Protein AF-W9QEE1-F1 (afdb_monomer)

InterPro domains:
  IPR015421 Pyridoxal phosphate-dependent transferase, major domain [G3DSA:3.40.640.10] (41-85)
  IPR015424 Pyridoxal phosphate-dependent transferase [SSF53383] (8-85)
  IPR039429 Serine hydroxymethyltransferase-like domain [PF00464] (13-62)
  IPR049943 Serine hydroxymethyltransferase-like [PTHR11680] (9-85)

Mean predicted aligned error: 6.92 Å

Organism: NCBI:txid981085

Secondary structure (DSSP, 8-state):
---HHHHHSS-HHHH-HHHHHHHHHHHHHHHHS----TT-----HHHHHHHTSGGGGS--HHHHHHHHHHHTT--TTT----S--

Foldseek 3Di:
DDDCCVVPVDDCCVVPVPVVVVVVVVVVVVVPDDDPPPPDDDDDPVVVVVVVDCCVVDDPFVVVQVVVCVVVVHDPVVDGDGPDD

Structure (mmCIF, N/CA/C/O backbone):
data_AF-W9QEE1-F1
#
_entry.id   AF-W9QEE1-F1
#
loop_
_atom_site.group_PDB
_atom_site.id
_atom_site.type_symbol
_atom_site.label_atom_id
_atom_site.label_alt_id
_atom_site.label_comp_id
_atom_site.label_asym_id
_atom_site.label_entity_id
_atom_site.label_seq_id
_atom_site.pdbx_PDB_ins_code
_atom_site.Cartn_x
_atom_site.Cartn_y
_atom_site.Cartn_z
_atom_site.occupancy
_atom_site.B_iso_or_equiv
_atom_site.auth_seq_id
_atom_site.auth_comp_id
_atom_site.auth_asym_id
_atom_site.auth_atom_id
_atom_site.pdbx_PDB_model_num
ATOM 1 N N . MET A 1 1 ? 29.175 3.291 -15.321 1.00 80.44 1 MET A N 1
ATOM 2 C CA . MET A 1 1 ? 27.949 3.048 -14.537 1.00 80.44 1 MET A CA 1
ATOM 3 C C . MET A 1 1 ? 26.801 3.633 -15.318 1.00 80.44 1 MET A C 1
ATOM 5 O O . MET A 1 1 ? 26.993 4.694 -15.907 1.00 80.44 1 MET A O 1
ATOM 9 N N . ASP A 1 2 ? 25.668 2.944 -15.361 1.00 87.88 2 ASP A N 1
ATOM 10 C CA . ASP A 1 2 ? 24.505 3.446 -16.083 1.00 87.88 2 ASP A CA 1
ATOM 11 C C . ASP A 1 2 ? 23.998 4.758 -15.460 1.00 87.88 2 ASP A C 1
ATOM 13 O O . ASP A 1 2 ? 24.087 4.935 -14.237 1.00 87.88 2 ASP A O 1
ATOM 17 N N . PRO A 1 3 ? 23.489 5.704 -16.269 1.00 92.69 3 PRO A N 1
ATOM 18 C CA . PRO A 1 3 ? 22.909 6.941 -15.761 1.00 92.69 3 PRO A CA 1
ATOM 19 C C . PRO A 1 3 ? 21.766 6.676 -14.771 1.00 92.69 3 PRO A C 1
ATOM 21 O O . PRO A 1 3 ? 20.974 5.756 -14.962 1.00 92.69 3 PRO A O 1
ATOM 24 N N . VAL A 1 4 ? 21.614 7.534 -13.753 1.00 90.56 4 VAL A N 1
ATOM 25 C CA . VAL A 1 4 ? 20.497 7.456 -12.782 1.00 90.56 4 VAL A CA 1
ATOM 26 C C . VAL A 1 4 ? 19.136 7.518 -13.469 1.00 90.56 4 VAL A C 1
ATOM 28 O O . VAL A 1 4 ? 18.192 6.870 -13.034 1.00 90.56 4 VAL A O 1
ATOM 31 N N . SER A 1 5 ? 19.034 8.237 -14.585 1.00 90.94 5 SER A N 1
ATOM 32 C CA . SER A 1 5 ? 17.821 8.253 -15.399 1.00 90.94 5 SER A CA 1
ATOM 33 C C . SER A 1 5 ? 17.436 6.869 -15.922 1.00 90.94 5 SER A C 1
ATOM 35 O O . SER A 1 5 ? 16.251 6.594 -16.045 1.00 90.94 5 SER A O 1
ATOM 37 N N . THR A 1 6 ? 18.420 6.012 -16.206 1.00 89.75 6 THR A N 1
ATOM 38 C CA . THR A 1 6 ? 18.219 4.693 -16.812 1.00 89.75 6 THR A CA 1
ATOM 39 C C . THR A 1 6 ? 17.779 3.657 -15.784 1.00 89.75 6 THR A C 1
ATOM 41 O O . THR A 1 6 ? 16.842 2.914 -16.052 1.00 89.75 6 THR A O 1
ATOM 44 N N . TRP A 1 7 ? 18.405 3.611 -14.604 1.00 88.81 7 TRP A N 1
ATOM 45 C CA . TRP A 1 7 ? 18.064 2.614 -13.579 1.00 88.81 7 TRP A CA 1
ATOM 46 C C . TRP A 1 7 ? 17.082 3.123 -12.512 1.00 88.81 7 TRP A C 1
ATOM 48 O O . TRP A 1 7 ? 16.377 2.324 -11.910 1.00 88.81 7 TRP A O 1
ATOM 58 N N . GLY A 1 8 ? 17.034 4.435 -12.254 1.00 87.69 8 GLY A N 1
ATOM 59 C CA . GLY A 1 8 ? 16.293 5.016 -11.127 1.00 87.69 8 GLY A CA 1
ATOM 60 C C . GLY A 1 8 ? 14.968 5.693 -11.484 1.00 87.69 8 GLY A C 1
ATOM 61 O O . GLY A 1 8 ? 14.123 5.839 -10.608 1.00 87.69 8 GLY A O 1
ATOM 62 N N . ASN A 1 9 ? 14.773 6.104 -12.743 1.00 90.62 9 ASN A N 1
ATOM 63 C CA . ASN A 1 9 ? 13.567 6.830 -13.180 1.00 90.62 9 ASN A CA 1
ATOM 64 C C . ASN A 1 9 ? 12.762 6.099 -14.262 1.00 90.62 9 ASN A C 1
ATOM 66 O O . ASN A 1 9 ? 11.686 6.563 -14.641 1.00 90.62 9 ASN A O 1
ATOM 70 N N . THR A 1 10 ? 13.279 4.989 -14.784 1.00 94.00 10 THR A N 1
ATOM 71 C CA . THR A 1 10 ? 12.564 4.186 -15.776 1.00 94.00 10 THR A CA 1
AT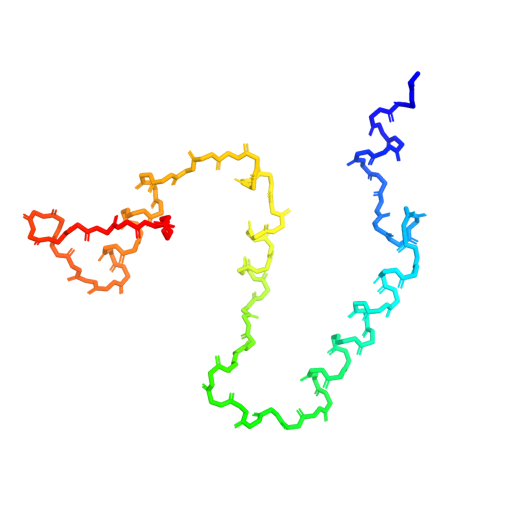OM 72 C C . THR A 1 10 ? 11.418 3.437 -15.083 1.00 94.00 10 THR A C 1
ATOM 74 O O . THR A 1 10 ? 11.639 2.879 -14.005 1.00 94.00 10 THR A O 1
ATOM 77 N N . PRO A 1 11 ? 10.196 3.413 -15.646 1.00 93.94 11 PRO A N 1
ATOM 78 C CA . PRO A 1 11 ? 9.074 2.739 -15.002 1.00 93.94 11 PRO A CA 1
ATOM 79 C C . PRO A 1 11 ? 9.233 1.207 -14.994 1.00 93.94 11 PRO A C 1
ATOM 81 O O . PRO A 1 11 ? 9.967 0.631 -15.799 1.00 93.94 11 PRO A O 1
ATOM 84 N N . LEU A 1 12 ? 8.538 0.542 -14.065 1.00 93.12 12 LEU A N 1
ATOM 85 C CA . LEU A 1 12 ? 8.695 -0.895 -13.803 1.00 93.12 12 LEU A CA 1
ATOM 86 C C . LEU A 1 12 ? 8.364 -1.782 -15.012 1.00 93.12 12 LEU A C 1
ATOM 88 O O . LEU A 1 12 ? 8.979 -2.825 -15.179 1.00 93.12 12 LEU A O 1
ATOM 92 N N . ASP A 1 13 ? 7.416 -1.380 -15.855 1.00 94.69 13 ASP A N 1
ATOM 93 C CA . ASP A 1 13 ? 7.028 -2.123 -17.060 1.00 94.69 13 ASP A CA 1
ATOM 94 C C . ASP A 1 13 ? 8.168 -2.249 -18.082 1.00 94.69 13 ASP A C 1
ATOM 96 O O . ASP A 1 13 ? 8.264 -3.261 -18.773 1.00 94.69 13 ASP A O 1
ATOM 100 N N . VAL A 1 14 ? 9.045 -1.247 -18.157 1.00 93.88 14 VAL A N 1
ATOM 101 C CA . VAL A 1 14 ? 10.218 -1.241 -19.036 1.00 93.88 14 VAL A CA 1
ATOM 102 C C . VAL A 1 14 ? 11.416 -1.916 -18.369 1.00 93.88 14 VAL A C 1
ATOM 104 O O . VAL A 1 14 ? 12.160 -2.625 -19.044 1.00 93.88 14 VAL A O 1
ATOM 107 N N . VAL A 1 15 ? 11.615 -1.706 -17.062 1.00 93.62 15 VAL A N 1
ATOM 108 C CA . VAL A 1 15 ? 12.756 -2.284 -16.326 1.00 93.62 15 VAL A CA 1
ATOM 109 C 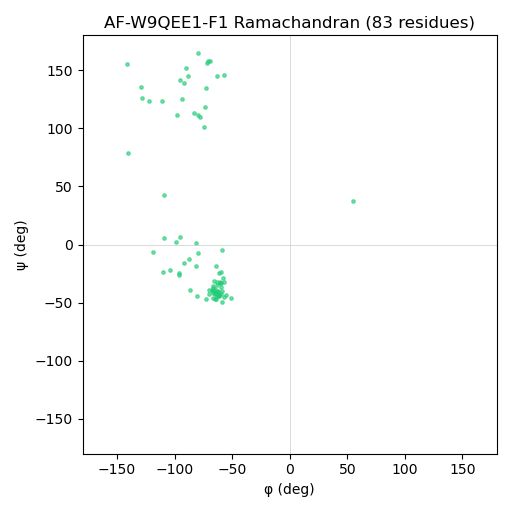C . VAL A 1 15 ? 12.572 -3.790 -16.105 1.00 93.62 15 VAL A C 1
ATOM 111 O O . VAL A 1 15 ? 13.490 -4.560 -16.372 1.00 93.62 15 VAL A O 1
ATOM 114 N N . GLU A 1 16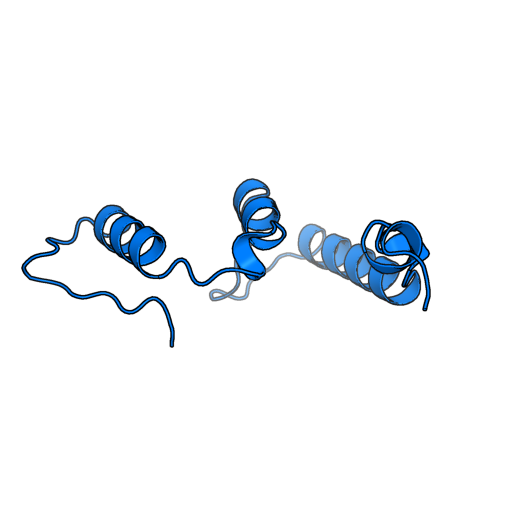 ? 11.388 -4.214 -15.656 1.00 94.44 16 GLU A N 1
ATOM 115 C CA . GLU A 1 16 ? 11.039 -5.608 -15.349 1.00 94.44 16 GLU A CA 1
ATOM 116 C C . GLU A 1 16 ? 9.598 -5.937 -15.805 1.00 94.44 16 GLU A C 1
ATOM 118 O O . GLU A 1 16 ? 8.668 -6.018 -14.989 1.00 94.44 16 GLU A O 1
ATOM 123 N N . PRO A 1 17 ? 9.384 -6.184 -17.114 1.00 95.56 17 PRO A N 1
ATOM 124 C CA . PRO A 1 17 ? 8.056 -6.470 -17.664 1.00 95.56 17 PRO A CA 1
ATOM 125 C C . PRO A 1 17 ? 7.404 -7.726 -17.068 1.00 95.56 17 PRO A C 1
ATOM 127 O O . PRO A 1 17 ? 6.183 -7.772 -16.919 1.00 95.56 17 PRO A O 1
ATOM 130 N N . GLU A 1 18 ? 8.199 -8.733 -16.693 1.00 96.25 18 GLU A N 1
ATOM 131 C CA . GLU A 1 18 ? 7.701 -9.976 -16.088 1.00 96.25 18 GLU A CA 1
ATOM 132 C C . GLU A 1 18 ? 7.047 -9.721 -14.720 1.00 96.25 18 GLU A C 1
ATOM 134 O O . GLU A 1 18 ? 5.925 -10.165 -14.466 1.00 96.25 18 GLU A O 1
ATOM 139 N N . ILE A 1 19 ? 7.703 -8.938 -13.855 1.00 96.00 19 ILE A N 1
ATOM 140 C CA . ILE A 1 19 ? 7.161 -8.563 -12.543 1.00 96.00 19 ILE A CA 1
ATOM 141 C C . ILE A 1 19 ? 5.939 -7.664 -12.705 1.00 96.00 19 ILE A C 1
ATOM 143 O O . ILE A 1 19 ? 4.928 -7.868 -12.028 1.00 96.00 19 ILE A O 1
ATOM 147 N N . HIS A 1 20 ? 5.992 -6.707 -13.634 1.00 96.19 20 HIS A N 1
ATOM 148 C CA . HIS A 1 20 ? 4.845 -5.860 -13.942 1.00 96.19 20 HIS A CA 1
ATOM 149 C C . HIS A 1 20 ? 3.617 -6.692 -14.360 1.00 96.19 20 HIS A C 1
ATOM 151 O O . HIS A 1 20 ? 2.514 -6.477 -13.850 1.00 96.19 20 HIS A O 1
ATOM 157 N N . GLU A 1 21 ? 3.793 -7.698 -15.224 1.00 97.44 21 GLU A N 1
ATOM 158 C CA . GLU A 1 21 ? 2.704 -8.585 -15.641 1.00 97.44 21 GLU A CA 1
ATOM 159 C C . GLU A 1 21 ? 2.136 -9.402 -14.467 1.00 97.44 21 GLU A C 1
ATOM 161 O O . GLU A 1 21 ? 0.914 -9.547 -14.342 1.00 97.44 21 GLU A O 1
ATOM 166 N N . LEU A 1 22 ? 2.995 -9.914 -13.579 1.00 97.50 22 LEU A N 1
ATOM 167 C CA . LEU A 1 22 ? 2.563 -10.633 -12.377 1.00 97.50 22 LEU A CA 1
ATOM 168 C C . LEU A 1 22 ? 1.741 -9.739 -11.437 1.00 97.50 22 LEU A C 1
ATOM 170 O O . LEU A 1 22 ? 0.703 -10.179 -10.933 1.00 97.50 22 LEU A O 1
ATOM 174 N N . ILE A 1 23 ? 2.141 -8.478 -11.250 1.00 95.94 23 ILE A N 1
ATOM 175 C CA . ILE A 1 23 ? 1.396 -7.501 -10.441 1.00 95.94 23 ILE A CA 1
ATOM 176 C C . ILE A 1 23 ? 0.013 -7.234 -11.046 1.00 95.94 23 ILE A C 1
ATOM 178 O O . ILE A 1 23 ? -0.985 -7.230 -10.323 1.00 95.94 23 ILE A O 1
ATOM 182 N N . GLU A 1 24 ? -0.083 -7.055 -12.364 1.00 96.25 24 GLU A N 1
ATOM 183 C CA . GLU A 1 24 ? -1.366 -6.819 -13.038 1.00 96.25 24 GLU A CA 1
ATOM 184 C C . GLU A 1 24 ? -2.295 -8.042 -12.978 1.00 96.25 24 GLU A C 1
ATOM 186 O O . GLU A 1 24 ? -3.510 -7.910 -12.767 1.00 96.25 24 GLU A O 1
ATOM 191 N N . LYS A 1 2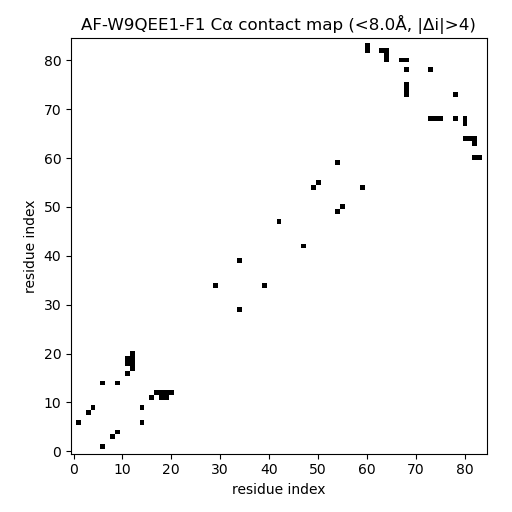5 ? -1.737 -9.255 -13.083 1.00 96.88 25 LYS A N 1
ATOM 192 C CA . LYS A 1 25 ? -2.483 -10.501 -12.850 1.00 96.88 25 LYS A CA 1
ATOM 193 C C . LYS A 1 25 ? -3.008 -10.577 -11.417 1.00 96.88 25 LYS A C 1
ATOM 195 O O . LYS A 1 25 ? -4.182 -10.906 -11.227 1.00 96.88 25 LYS A O 1
ATOM 200 N N . GLU A 1 26 ? -2.195 -10.225 -10.423 1.00 95.69 26 GLU A N 1
ATOM 201 C CA . GLU A 1 26 ? -2.610 -10.233 -9.018 1.00 95.69 26 GLU A CA 1
ATOM 202 C C . GLU A 1 26 ? -3.681 -9.173 -8.733 1.00 95.69 26 GLU A C 1
ATOM 204 O O . GLU A 1 26 ? -4.723 -9.508 -8.171 1.00 95.69 26 GLU A O 1
ATOM 209 N N . LYS A 1 27 ? -3.515 -7.929 -9.202 1.00 94.25 27 LYS A N 1
ATOM 210 C CA . LYS A 1 27 ? -4.553 -6.883 -9.111 1.00 94.25 27 LYS A CA 1
ATOM 211 C C . LYS A 1 27 ? -5.897 -7.379 -9.639 1.00 94.25 27 LYS A C 1
ATOM 213 O O . LYS A 1 27 ? -6.930 -7.219 -8.986 1.00 94.25 27 LYS A O 1
ATOM 218 N N . ARG A 1 28 ? -5.883 -8.036 -10.804 1.00 94.25 28 ARG A N 1
ATOM 219 C CA . ARG A 1 28 ? -7.085 -8.615 -11.413 1.00 94.25 28 ARG A CA 1
ATOM 220 C C . ARG A 1 28 ? -7.669 -9.757 -10.581 1.00 94.25 28 ARG A C 1
ATOM 222 O O . ARG A 1 28 ? -8.890 -9.856 -10.468 1.00 94.25 28 ARG A O 1
ATOM 229 N N . ARG A 1 29 ? -6.833 -10.622 -10.003 1.00 95.00 29 ARG A N 1
ATOM 230 C CA . ARG A 1 29 ? -7.281 -11.711 -9.121 1.00 95.00 29 ARG A CA 1
ATOM 231 C C . ARG A 1 29 ? -7.986 -11.155 -7.884 1.00 95.00 29 ARG A C 1
ATOM 233 O O . ARG A 1 29 ? -9.055 -11.644 -7.522 1.00 95.00 29 ARG A O 1
ATOM 240 N N . GLN A 1 30 ? -7.426 -10.107 -7.279 1.00 92.50 30 GLN A N 1
ATOM 241 C CA . GLN A 1 30 ? -7.973 -9.490 -6.072 1.00 92.50 30 GLN A CA 1
ATOM 242 C C . GLN A 1 30 ? -9.332 -8.816 -6.289 1.00 92.50 30 GLN A C 1
ATOM 244 O O . GLN A 1 30 ? -10.134 -8.818 -5.361 1.00 92.50 30 GLN A O 1
ATOM 249 N N . CYS A 1 31 ? -9.601 -8.269 -7.481 1.00 89.06 31 CYS A N 1
ATOM 250 C CA . CYS A 1 31 ? -10.868 -7.590 -7.777 1.00 89.06 31 CYS A CA 1
ATOM 251 C C . CYS A 1 31 ? -11.951 -8.493 -8.388 1.00 89.06 31 CYS A C 1
ATOM 253 O O . CYS A 1 31 ? -13.117 -8.109 -8.410 1.00 89.06 31 CYS A O 1
ATOM 255 N N . ARG A 1 32 ? -11.590 -9.680 -8.897 1.00 90.44 32 ARG A N 1
ATOM 256 C CA . ARG A 1 32 ? -12.550 -10.629 -9.493 1.00 90.44 32 ARG A CA 1
ATOM 257 C C . ARG A 1 32 ? -13.029 -11.712 -8.530 1.00 90.44 32 ARG A C 1
ATOM 259 O O . ARG A 1 32 ? -14.098 -12.272 -8.752 1.00 90.44 32 ARG A O 1
ATOM 266 N N . GLY A 1 33 ? -12.246 -12.035 -7.504 1.00 86.75 33 GLY A N 1
ATOM 267 C CA . GLY A 1 33 ? -12.616 -13.019 -6.489 1.00 86.75 33 GLY A CA 1
ATOM 268 C C . GLY A 1 33 ? -13.360 -12.395 -5.310 1.00 86.75 33 GLY A C 1
ATOM 269 O O . GLY A 1 33 ? -13.118 -11.247 -4.946 1.00 86.75 33 GLY A O 1
ATOM 270 N N . ILE A 1 34 ? -14.219 -13.179 -4.658 1.00 89.19 34 ILE A N 1
ATOM 271 C CA . ILE A 1 34 ? -14.751 -12.820 -3.340 1.00 89.19 34 ILE A CA 1
ATOM 272 C C . ILE A 1 34 ? -13.681 -13.177 -2.306 1.00 89.19 34 ILE A C 1
ATOM 274 O O . ILE A 1 34 ? -13.382 -14.353 -2.091 1.00 89.19 34 ILE A O 1
ATOM 278 N N . LYS A 1 35 ? -13.077 -12.166 -1.679 1.00 84.69 35 LYS A N 1
ATOM 279 C CA . LYS A 1 35 ? -12.083 -12.364 -0.620 1.00 84.69 35 LYS A CA 1
ATOM 280 C C . LYS A 1 35 ? -12.781 -12.581 0.723 1.00 84.69 35 LYS A C 1
ATOM 282 O O . LYS A 1 35 ? -13.405 -11.667 1.245 1.00 84.69 35 LYS A O 1
ATOM 287 N N . LEU A 1 36 ? -12.662 -13.792 1.270 1.00 91.56 36 LEU A N 1
ATOM 288 C CA . LEU A 1 36 ? -13.287 -14.196 2.542 1.00 91.56 36 LEU A CA 1
ATOM 289 C C . LEU A 1 36 ? -12.283 -14.380 3.690 1.00 91.56 36 LEU A C 1
ATOM 291 O O . LEU A 1 36 ? -12.647 -14.834 4.772 1.00 91.56 36 LEU A O 1
ATOM 295 N N . ILE A 1 37 ? -11.013 -14.049 3.465 1.00 93.00 37 ILE A N 1
ATOM 296 C CA . ILE A 1 37 ? -9.978 -14.143 4.493 1.00 93.00 37 ILE A CA 1
ATOM 297 C C . ILE A 1 37 ? -10.125 -12.932 5.416 1.00 93.00 37 ILE A C 1
ATOM 299 O O . ILE A 1 37 ? -9.831 -11.811 5.015 1.00 93.00 37 ILE A O 1
ATOM 303 N N . ALA A 1 38 ? -10.575 -13.158 6.651 1.00 89.69 38 ALA A N 1
ATOM 304 C CA . ALA A 1 38 ? -10.924 -12.091 7.595 1.00 89.69 38 ALA A CA 1
ATOM 305 C C . ALA A 1 38 ? -9.755 -11.158 7.970 1.00 89.69 38 ALA A C 1
ATOM 307 O O . ALA A 1 38 ? -9.981 -10.019 8.366 1.00 89.69 38 ALA A O 1
ATOM 308 N N . SER A 1 39 ? -8.513 -11.633 7.863 1.00 93.25 39 SER A N 1
ATOM 309 C CA . SER A 1 39 ? -7.309 -10.846 8.147 1.00 93.25 39 SER A CA 1
ATOM 310 C C . SER A 1 39 ? -6.789 -10.055 6.945 1.00 93.25 39 SER A C 1
ATOM 312 O O . SER A 1 39 ? -5.904 -9.220 7.113 1.00 93.25 39 SER A O 1
ATOM 314 N N . GLU A 1 40 ? -7.280 -10.325 5.732 1.00 90.50 40 GLU A N 1
ATOM 315 C CA . GLU A 1 40 ? -6.881 -9.577 4.541 1.00 90.50 40 GLU A CA 1
ATOM 316 C C . GLU A 1 40 ? -7.764 -8.347 4.347 1.00 90.50 40 GLU A C 1
ATOM 318 O O . GLU A 1 40 ? -8.968 -8.373 4.591 1.00 90.50 40 GLU A O 1
ATOM 323 N N . ASN A 1 41 ? -7.164 -7.270 3.843 1.00 90.31 41 ASN A N 1
ATOM 324 C CA . ASN A 1 41 ? -7.894 -6.059 3.502 1.00 90.31 41 ASN A CA 1
ATOM 325 C C . ASN A 1 41 ? -7.349 -5.431 2.213 1.00 90.31 41 ASN A C 1
ATOM 327 O O . ASN A 1 41 ? -6.189 -5.632 1.849 1.00 90.31 41 ASN A O 1
ATOM 331 N N . LEU A 1 42 ? -8.191 -4.664 1.521 1.00 90.19 42 LEU A N 1
ATOM 332 C CA . LEU A 1 42 ? -7.799 -3.849 0.376 1.00 90.19 42 LEU A CA 1
ATOM 333 C C . LEU A 1 42 ? -7.580 -2.417 0.859 1.00 90.19 42 LEU A C 1
ATOM 335 O O . LEU A 1 42 ? -8.515 -1.730 1.268 1.00 90.19 42 LEU A O 1
ATOM 339 N N . ILE A 1 43 ? -6.326 -1.979 0.838 1.00 92.38 43 ILE A N 1
ATOM 340 C CA . ILE A 1 43 ? -5.962 -0.614 1.220 1.00 92.38 43 ILE A CA 1
ATOM 341 C C . ILE A 1 43 ? -6.420 0.397 0.162 1.00 92.38 43 ILE A C 1
ATOM 343 O O . ILE A 1 43 ? -6.582 0.066 -1.013 1.00 92.38 43 ILE A O 1
ATOM 347 N N . SER A 1 44 ? -6.605 1.652 0.573 1.00 92.31 44 SER A N 1
ATOM 348 C CA . SER A 1 44 ? -6.933 2.732 -0.358 1.00 92.31 44 SER A CA 1
ATOM 349 C C . SER A 1 44 ? -5.738 3.100 -1.242 1.00 92.31 44 SER A C 1
ATOM 351 O O . SER A 1 44 ? -4.578 2.887 -0.881 1.00 92.31 44 SER A O 1
ATOM 353 N N . PHE A 1 45 ? -6.025 3.721 -2.388 1.00 91.12 45 PHE A N 1
ATOM 354 C CA . PHE A 1 45 ? -4.989 4.194 -3.307 1.00 91.12 45 PHE A CA 1
ATOM 355 C C . PHE A 1 45 ? -4.031 5.194 -2.640 1.00 91.12 45 PHE A C 1
ATOM 357 O O . PHE A 1 45 ? -2.823 5.063 -2.781 1.00 91.12 45 PHE A O 1
ATOM 364 N N . ALA A 1 46 ? -4.550 6.096 -1.801 1.00 88.50 46 ALA A N 1
ATOM 365 C CA . ALA A 1 46 ? -3.733 7.058 -1.058 1.00 88.50 46 ALA A CA 1
ATOM 366 C C . ALA A 1 46 ? -2.697 6.387 -0.131 1.00 88.50 46 ALA A C 1
ATOM 368 O O . ALA A 1 46 ? -1.581 6.881 0.017 1.00 88.50 46 ALA A O 1
ATOM 369 N N . VAL A 1 47 ? -3.043 5.249 0.488 1.00 87.44 47 VAL A N 1
ATOM 370 C CA . VAL A 1 47 ? -2.094 4.482 1.316 1.00 87.44 47 VAL A CA 1
ATOM 371 C C . VAL A 1 47 ? -1.026 3.828 0.438 1.00 87.44 47 VAL A C 1
ATOM 373 O O . VAL A 1 47 ? 0.147 3.826 0.804 1.00 87.44 47 VAL A O 1
ATOM 376 N N . MET A 1 48 ? -1.414 3.314 -0.730 1.00 90.75 48 MET A N 1
ATOM 377 C CA . MET A 1 48 ? -0.490 2.707 -1.690 1.00 90.75 48 MET A CA 1
ATOM 378 C C . MET A 1 48 ? 0.503 3.732 -2.263 1.00 90.75 48 MET A C 1
ATOM 380 O O . MET A 1 48 ? 1.697 3.447 -2.321 1.00 90.75 48 MET A O 1
ATOM 384 N N . GLU A 1 49 ? 0.046 4.941 -2.606 1.00 89.00 49 GLU A N 1
ATOM 385 C CA . GLU A 1 49 ? 0.910 6.042 -3.060 1.00 89.00 49 GLU A CA 1
ATOM 386 C C . GLU A 1 49 ? 1.896 6.487 -1.978 1.00 89.00 49 GLU A C 1
ATOM 388 O O . GLU A 1 49 ? 3.083 6.674 -2.248 1.00 89.00 49 GLU A O 1
ATOM 393 N N . ALA A 1 50 ? 1.431 6.618 -0.731 1.00 86.56 50 ALA A N 1
ATOM 394 C CA . ALA A 1 50 ? 2.306 6.958 0.384 1.00 86.56 50 ALA A CA 1
ATOM 395 C C . ALA A 1 50 ? 3.384 5.883 0.607 1.00 86.56 50 ALA A C 1
ATOM 397 O O . ALA A 1 50 ? 4.543 6.225 0.856 1.00 86.56 50 ALA A O 1
ATOM 398 N N . LEU A 1 51 ? 3.024 4.600 0.474 1.00 86.69 51 LEU A N 1
ATOM 399 C CA . LEU A 1 51 ? 3.950 3.472 0.599 1.00 86.69 51 LEU A CA 1
ATOM 400 C C . LEU A 1 51 ? 4.990 3.435 -0.533 1.00 86.69 51 LEU A C 1
ATOM 402 O O . LEU A 1 51 ? 6.138 3.088 -0.280 1.00 86.69 51 LEU A O 1
ATOM 406 N N . GLY A 1 52 ? 4.609 3.821 -1.754 1.00 87.50 52 GLY A N 1
ATOM 407 C CA . GLY A 1 52 ? 5.510 3.921 -2.910 1.00 87.50 52 GLY A CA 1
ATOM 408 C C . GLY A 1 52 ? 6.337 5.212 -2.977 1.00 87.50 52 GLY A C 1
ATOM 409 O O . GLY A 1 52 ? 7.087 5.411 -3.929 1.00 87.50 52 GLY A O 1
ATOM 410 N N . SER A 1 53 ? 6.198 6.114 -2.004 1.00 88.12 53 SER A N 1
ATOM 411 C CA . SER A 1 53 ? 6.889 7.405 -2.008 1.00 88.12 53 SER A CA 1
ATOM 412 C C . SER A 1 53 ? 8.353 7.295 -1.543 1.00 88.12 53 SER A C 1
ATOM 414 O O . SER A 1 53 ? 8.717 6.337 -0.857 1.00 88.12 53 SER A O 1
ATOM 416 N N . PRO A 1 54 ? 9.198 8.320 -1.785 1.00 87.06 54 PRO A N 1
ATOM 417 C CA . PRO A 1 54 ? 10.574 8.364 -1.273 1.00 87.06 54 PRO A CA 1
ATOM 418 C C . PRO A 1 54 ? 10.702 8.302 0.259 1.00 87.06 54 PRO A C 1
ATOM 420 O O . PRO A 1 54 ? 11.819 8.260 0.775 1.00 87.06 54 PRO A O 1
ATOM 423 N N . LEU A 1 55 ? 9.587 8.311 1.004 1.00 81.00 55 LEU A N 1
ATOM 424 C CA . LEU A 1 55 ? 9.579 8.086 2.449 1.00 81.00 55 LEU A CA 1
ATOM 425 C C . LEU A 1 55 ? 10.148 6.714 2.831 1.00 81.00 55 LEU A C 1
ATOM 427 O O . LEU A 1 55 ? 10.674 6.588 3.932 1.00 81.00 55 LEU A O 1
ATOM 431 N N . THR A 1 56 ? 10.133 5.721 1.935 1.00 78.06 56 THR A N 1
ATOM 432 C CA . THR A 1 56 ? 10.804 4.422 2.145 1.00 78.06 56 THR A CA 1
ATOM 433 C C . THR A 1 56 ? 12.306 4.564 2.393 1.00 78.06 56 THR A C 1
ATOM 435 O O . THR A 1 56 ? 12.887 3.784 3.144 1.00 78.06 56 THR A O 1
ATOM 438 N N . ASN A 1 57 ? 12.930 5.608 1.844 1.00 79.62 57 ASN A N 1
ATOM 439 C CA . ASN A 1 57 ? 14.356 5.881 2.008 1.00 79.62 57 ASN A CA 1
ATOM 440 C C . ASN A 1 57 ? 14.685 6.538 3.359 1.00 79.62 57 ASN A C 1
ATOM 442 O O . ASN A 1 57 ? 15.860 6.745 3.670 1.00 79.62 57 ASN A O 1
ATOM 446 N N . LYS A 1 58 ? 13.676 6.924 4.159 1.00 75.56 58 LYS A N 1
ATOM 447 C CA . LYS A 1 58 ? 13.867 7.718 5.377 1.00 75.56 58 LYS A CA 1
ATOM 448 C C . LYS A 1 58 ? 13.174 7.118 6.599 1.00 75.56 58 LYS A C 1
ATOM 450 O O . LYS A 1 58 ? 12.004 6.761 6.607 1.00 75.56 58 LYS A O 1
ATOM 455 N N . SER A 1 59 ? 13.902 7.114 7.709 1.00 64.25 59 SER A N 1
ATOM 456 C CA . SER A 1 59 ? 13.374 6.789 9.032 1.00 64.25 59 SER A CA 1
ATOM 457 C C . SER A 1 59 ? 12.529 7.944 9.594 1.00 64.25 59 SER A C 1
ATOM 459 O O . SER A 1 59 ? 13.084 8.908 10.122 1.00 64.25 59 SER A O 1
ATOM 461 N N . SER A 1 60 ? 11.197 7.846 9.532 1.00 67.62 60 SER A N 1
ATOM 462 C CA . SER A 1 60 ? 10.254 8.863 10.048 1.00 67.62 60 SER A CA 1
ATOM 463 C C . SER A 1 60 ? 9.492 8.427 11.310 1.00 67.62 60 SER A C 1
ATOM 465 O O . SER A 1 60 ? 8.298 8.680 11.453 1.00 67.62 60 SER A O 1
ATOM 467 N N . GLU A 1 61 ? 10.194 7.800 12.254 1.00 72.50 61 GLU A N 1
ATOM 468 C CA . GLU A 1 61 ? 9.617 7.165 13.451 1.00 72.50 61 GLU A CA 1
ATOM 469 C C . GLU A 1 61 ? 8.745 8.108 14.308 1.00 72.50 61 GLU A C 1
ATOM 471 O O . GLU A 1 61 ? 7.640 7.742 14.706 1.00 72.50 61 GLU A O 1
ATOM 476 N N . ASN A 1 62 ? 9.189 9.350 14.533 1.00 74.69 62 ASN A N 1
ATOM 477 C CA . ASN A 1 62 ? 8.479 10.307 15.393 1.00 74.69 62 ASN A CA 1
ATOM 478 C C . ASN A 1 62 ? 7.129 10.759 14.812 1.00 74.69 62 ASN A C 1
ATOM 480 O O . ASN A 1 62 ? 6.151 10.894 15.548 1.00 74.69 62 ASN A O 1
ATOM 484 N N . LEU A 1 63 ? 7.060 10.972 13.494 1.00 78.19 63 LEU A N 1
ATOM 485 C CA . LEU A 1 63 ? 5.827 11.401 12.829 1.00 78.19 63 LEU A CA 1
ATOM 486 C C . LEU A 1 63 ? 4.796 10.270 12.816 1.00 78.19 63 LEU A C 1
ATOM 488 O O . LEU A 1 63 ? 3.622 10.495 13.108 1.00 78.19 63 LEU A O 1
ATOM 492 N N . THR A 1 64 ? 5.241 9.049 12.521 1.00 78.38 64 THR A N 1
ATOM 493 C CA . THR A 1 64 ? 4.370 7.872 12.517 1.00 78.38 64 THR A CA 1
ATOM 494 C C . THR A 1 64 ? 3.876 7.554 13.928 1.00 78.38 64 THR A C 1
ATOM 496 O O . THR A 1 64 ? 2.691 7.283 14.099 1.00 78.38 64 THR A O 1
ATOM 499 N N . ARG A 1 65 ?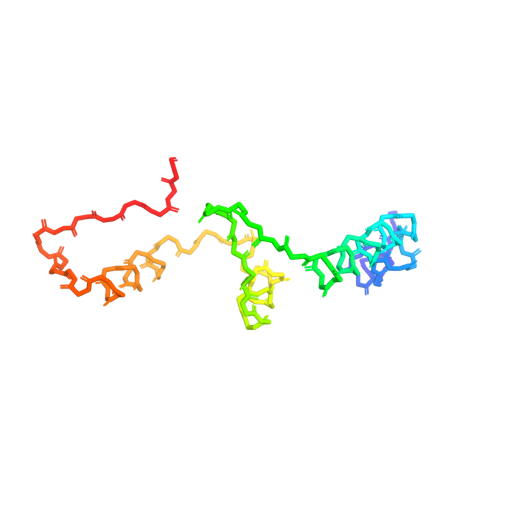 4.731 7.683 14.956 1.00 80.25 65 ARG A N 1
ATOM 500 C CA . ARG A 1 65 ? 4.340 7.530 16.369 1.00 80.25 65 ARG A CA 1
ATOM 501 C C . ARG A 1 65 ? 3.248 8.523 16.766 1.00 80.25 65 ARG A C 1
ATOM 503 O O . ARG A 1 65 ? 2.239 8.119 17.337 1.00 80.25 65 ARG A O 1
ATOM 510 N N . SER A 1 66 ? 3.427 9.806 16.447 1.00 81.75 66 SER A N 1
ATOM 511 C CA . SER A 1 66 ? 2.440 10.845 16.771 1.00 81.75 66 SER A CA 1
ATOM 512 C C . SER A 1 66 ? 1.090 10.582 16.091 1.00 81.75 66 SER A C 1
ATOM 514 O O . SER A 1 66 ? 0.051 10.643 16.747 1.00 81.75 66 SER A O 1
ATOM 516 N N . ARG A 1 67 ? 1.101 10.196 14.807 1.00 83.44 67 ARG A N 1
ATOM 517 C CA . ARG A 1 67 ? -0.118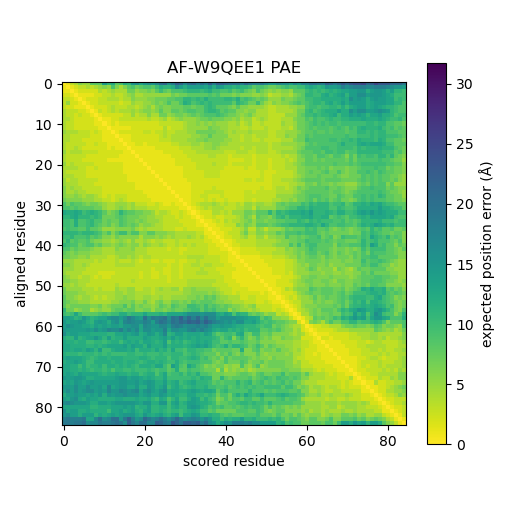 9.828 14.070 1.00 83.44 67 ARG A CA 1
ATOM 518 C C . ARG A 1 67 ? -0.795 8.577 14.621 1.00 83.44 67 ARG A C 1
ATOM 520 O O . ARG A 1 67 ? -2.019 8.545 14.679 1.00 83.44 67 ARG A O 1
ATOM 527 N N . ALA A 1 68 ? -0.028 7.572 15.042 1.00 82.06 68 ALA A N 1
ATOM 528 C 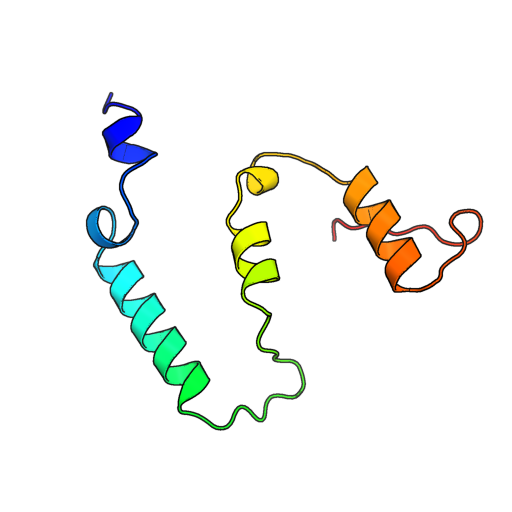CA . ALA A 1 68 ? -0.578 6.356 15.633 1.00 82.06 68 ALA A CA 1
ATOM 529 C C . ALA A 1 68 ? -1.304 6.653 16.953 1.00 82.06 68 ALA A C 1
ATOM 531 O O . ALA A 1 68 ? -2.444 6.236 17.130 1.00 82.06 68 ALA A O 1
ATOM 532 N N . LEU A 1 69 ? -0.692 7.440 17.844 1.00 85.56 69 LEU A N 1
ATOM 533 C CA . LEU A 1 69 ? -1.334 7.857 19.095 1.00 85.56 69 LEU A CA 1
ATOM 534 C C . LEU A 1 69 ? -2.628 8.638 18.834 1.00 85.56 69 LEU A C 1
ATOM 536 O O . LEU A 1 69 ? -3.645 8.366 19.467 1.00 85.56 69 LEU A O 1
ATOM 540 N N . GLN A 1 70 ? -2.620 9.542 17.850 1.00 87.62 70 GLN A N 1
ATOM 541 C CA . GLN A 1 70 ? -3.815 10.289 17.457 1.00 87.62 70 GLN A CA 1
ATOM 542 C C . GLN A 1 70 ? -4.917 9.382 16.886 1.00 87.62 70 GLN A C 1
ATOM 544 O O . GLN A 1 70 ? -6.082 9.559 17.231 1.00 87.62 70 GLN A O 1
ATOM 549 N N . ALA A 1 71 ? -4.568 8.408 16.040 1.00 87.12 71 ALA A N 1
ATOM 550 C CA . ALA A 1 71 ? -5.532 7.503 15.412 1.00 87.12 71 ALA A CA 1
ATOM 551 C C . ALA A 1 71 ? -6.286 6.636 16.434 1.00 87.12 71 ALA A C 1
ATOM 553 O O . ALA A 1 71 ? -7.471 6.369 16.254 1.00 87.12 71 ALA A O 1
ATOM 554 N N . TYR A 1 72 ? -5.613 6.239 17.517 1.00 89.00 72 TYR A N 1
ATOM 555 C CA . TYR A 1 72 ? -6.200 5.451 18.604 1.00 89.00 72 TYR A CA 1
ATOM 556 C C . TYR A 1 72 ? -6.705 6.300 19.782 1.00 89.00 72 TYR A C 1
ATOM 558 O O . TYR A 1 72 ? -7.106 5.740 20.800 1.00 89.00 72 TYR A O 1
ATOM 566 N N . LEU A 1 73 ? -6.699 7.635 19.658 1.00 90.38 73 LEU A N 1
ATOM 567 C CA . LEU A 1 73 ? -7.116 8.574 20.711 1.00 90.38 73 LEU A CA 1
ATOM 568 C C . LEU A 1 73 ? -6.365 8.358 22.040 1.00 90.38 73 LEU A C 1
ATOM 570 O O . LEU A 1 73 ? -6.934 8.473 23.126 1.00 90.38 73 LEU A O 1
ATOM 574 N N . LEU A 1 74 ? -5.078 8.023 21.950 1.00 89.38 74 LEU A N 1
ATOM 575 C CA . LEU A 1 74 ? -4.235 7.707 23.096 1.00 89.38 74 LEU A CA 1
ATOM 576 C C . LEU A 1 74 ? -3.518 8.951 23.619 1.00 89.38 74 LEU A C 1
ATOM 578 O O . LEU A 1 74 ? -2.988 9.763 22.860 1.00 89.38 74 LEU A O 1
ATOM 582 N N . ASP A 1 75 ? -3.455 9.057 24.943 1.00 88.19 75 ASP A N 1
ATOM 583 C CA . ASP A 1 75 ? -2.681 10.082 25.635 1.00 88.19 75 ASP A CA 1
ATOM 584 C C . ASP A 1 75 ? -1.173 9.763 25.533 1.00 88.19 75 ASP A C 1
ATOM 586 O O . ASP A 1 75 ? -0.740 8.729 26.058 1.00 88.19 75 ASP A O 1
ATOM 590 N N . PRO A 1 76 ? -0.354 10.632 24.907 1.00 85.44 76 PRO A N 1
ATOM 591 C CA . PRO A 1 76 ? 1.082 10.407 24.729 1.00 85.44 76 PRO A CA 1
ATOM 592 C C . PRO A 1 76 ? 1.864 10.355 26.048 1.00 85.44 76 PRO A C 1
ATOM 594 O O . PRO A 1 76 ? 2.984 9.853 26.070 1.00 85.44 76 PRO A O 1
ATOM 597 N N . THR A 1 77 ? 1.303 10.867 27.148 1.00 87.75 77 THR A N 1
ATOM 598 C CA . THR A 1 77 ? 1.933 10.790 28.476 1.00 87.75 77 THR A CA 1
ATOM 599 C C . THR A 1 77 ? 1.707 9.442 29.159 1.00 87.75 77 THR A C 1
ATOM 601 O O . THR A 1 77 ? 2.440 9.089 30.082 1.00 87.75 77 THR A O 1
ATOM 604 N N . LYS A 1 78 ? 0.711 8.676 28.698 1.00 88.38 78 LYS A N 1
ATOM 605 C CA . LYS A 1 78 ? 0.316 7.382 29.275 1.00 88.38 78 LYS A CA 1
ATOM 606 C C . LYS A 1 78 ? 0.652 6.203 28.373 1.00 88.38 78 LYS A C 1
ATOM 608 O O . LYS A 1 78 ? 0.794 5.090 28.868 1.00 88.38 78 LYS A O 1
ATOM 613 N N . TRP A 1 79 ? 0.777 6.439 27.069 1.00 85.69 79 TRP A N 1
ATOM 614 C CA . TRP A 1 79 ? 0.976 5.397 26.071 1.00 85.69 79 TRP A CA 1
ATOM 615 C C . TRP A 1 79 ? 2.171 5.706 25.175 1.00 85.69 79 TRP A C 1
ATOM 617 O O . TRP A 1 79 ? 2.247 6.754 24.535 1.00 85.69 79 TRP A O 1
ATOM 627 N N . GLY A 1 80 ? 3.095 4.749 25.100 1.00 81.31 80 GLY A N 1
ATOM 628 C CA . GLY A 1 80 ? 4.148 4.715 24.092 1.00 81.31 80 GLY A CA 1
ATOM 629 C C . GLY A 1 80 ? 3.730 3.834 22.918 1.00 81.31 80 GLY A C 1
ATOM 630 O O . GLY A 1 80 ? 3.132 2.780 23.114 1.00 81.31 80 GLY A O 1
ATOM 631 N N . VAL A 1 81 ? 4.069 4.244 21.696 1.00 82.19 81 VAL A N 1
ATOM 632 C CA . VAL A 1 81 ? 3.903 3.412 20.496 1.00 82.19 81 VAL A CA 1
ATOM 633 C C . VAL A 1 81 ? 5.258 3.252 19.825 1.00 82.19 81 VAL A C 1
ATOM 635 O O . VAL A 1 81 ? 5.911 4.241 19.473 1.00 82.19 81 VAL A O 1
ATOM 638 N N . ASN A 1 82 ? 5.682 2.005 19.640 1.00 80.06 82 ASN A N 1
ATOM 639 C CA . ASN A 1 82 ? 6.761 1.681 18.723 1.00 80.06 82 ASN A CA 1
ATOM 640 C C . ASN A 1 82 ? 6.149 1.327 17.364 1.00 80.06 82 ASN A C 1
ATOM 642 O O . ASN A 1 82 ? 5.254 0.495 17.274 1.00 80.06 82 ASN A O 1
ATOM 646 N N . VAL A 1 83 ? 6.603 2.012 16.320 1.00 74.56 83 VAL A N 1
ATOM 647 C CA . VAL A 1 83 ? 6.138 1.827 14.936 1.00 74.56 83 VAL A CA 1
ATOM 648 C C . VAL A 1 83 ? 7.095 0.947 14.127 1.00 74.56 83 VAL A C 1
ATOM 650 O O . VAL A 1 83 ? 6.883 0.738 12.936 1.00 74.56 83 VAL A O 1
ATOM 653 N N . ARG A 1 84 ? 8.155 0.4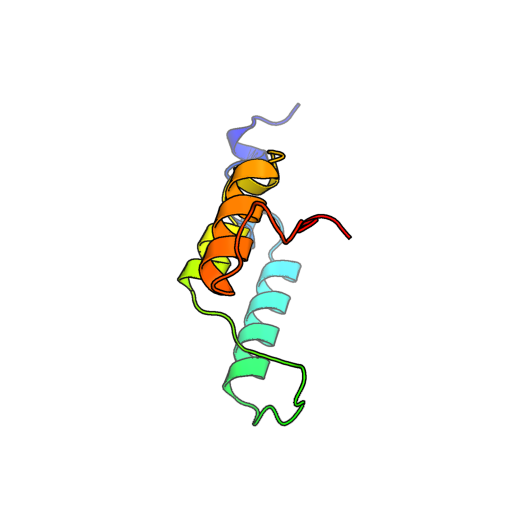50 14.773 1.00 68.75 84 ARG A N 1
ATOM 654 C CA . ARG A 1 84 ? 9.075 -0.565 14.264 1.00 68.75 84 ARG A CA 1
ATOM 655 C C . ARG A 1 84 ? 8.863 -1.847 15.077 1.00 68.75 84 ARG A C 1
ATOM 657 O O . ARG A 1 84 ? 8.934 -1.745 16.301 1.00 68.75 84 ARG A O 1
ATOM 664 N N . PRO A 1 85 ? 8.552 -2.988 14.440 1.00 61.1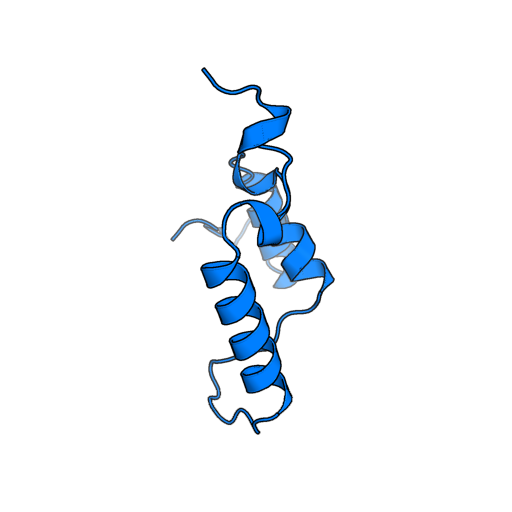9 85 PRO A N 1
ATOM 665 C CA . PRO A 1 85 ? 8.438 -4.273 15.127 1.00 61.19 85 PRO A CA 1
ATOM 666 C C . PRO A 1 85 ? 9.698 -4.637 15.915 1.00 61.19 85 PRO A C 1
ATOM 668 O O . PRO A 1 85 ? 10.804 -4.259 15.458 1.00 61.19 85 PRO A O 1
#

pLDDT: mean 87.44, std 7.59, range [61.19, 97.5]

Nearest PDB structures (foldseek):
  6uxl-assembly1_A  TM=9.120E-01  e=3.867E-07  Glycine max
  7uji-assembly1_A  TM=9.117E-01  e=4.783E-07  Glycine max

Sequence (85 aa):
MDPVSTWGNTPLDVVEPEIHELIEKEKRRQCRGIKLIASENLISFAVMEALGSPLTNKSSENLTRSRALQAYLLDPTKWGVNVRP

Radius of gyration: 18.34 Å; Cα contacts (8 Å, |Δi|>4): 31; chains: 1; bounding box: 43×26×48 Å

Solvent-accessible surface area (backbone atoms only — not comparable to full-atom values): 5573 Å² total; per-residue (Å²): 131,82,55,62,64,66,78,72,67,53,55,58,60,78,76,39,46,70,61,42,52,53,52,53,52,48,58,51,51,65,74,72,48,89,84,80,57,86,89,64,81,84,78,57,68,69,57,52,52,57,66,73,33,79,58,74,82,50,93,57,62,70,62,54,28,54,51,51,34,58,75,70,72,48,55,74,93,81,47,88,68,78,87,66,136